Protein AF-A0A4V4MKJ8-F1 (afdb_monomer)

Nearest PDB structures (foldseek):
  9b8p-assembly1_H  TM=2.716E-01  e=4.015E+00  Rattus norvegicus
  5knd-assembly1_G  TM=2.193E-01  e=4.015E+00  Enterococcus hirae ATCC 9790

Secondary structure (DSSP, 8-state):
------------------------------HHHHHHHHHHHHHHHHHHHHTT---HHHHHTSPPP---HHHHHTSTTS---TTEEEEEEEEEETTEEEEEEEEEETTSHHHHHHHHHHHHHHHHHHHHHHHHHHHHHHHHHHHHHHHHHHHHHHHHHH-PPP------

pLDDT: mean 77.73, std 17.26, range [38.38, 98.19]

Radius of gyration: 35.1 Å; Cα contacts (8 Å, |Δi|>4): 51; chains: 1; bounding box: 64×54×120 Å

Foldseek 3Di:
DDDDDDDDDDDDDPDPPPPPPPPDPPPPDPVVVVVVVVVVVVVVVVVVVVVCPPPPVVVVPPPDPPPPVVVVVVVVPPDDPVQWDWDWDWDDDDPDIDIDIDIHGCPDPVNVVVVVVVVVVVVVVVVVVVVVVVVVVVVVVVVVVVVVVVQVVVCVVVVDDDDDDDDD

Mean predicted aligned error: 16.73 Å

InterPro domains:
  IPR007193 Up-frameshift suppressor 2, C-terminal [PF04050] (15-134)
  IPR039762 Nonsense-mediated mRNA decay protein Nmd2/UPF2 [PTHR12839] (6-143)

Organism: NCBI:txid1708541

Solvent-accessible surface area (backbone atoms only — not comparable to full-atom values): 10782 Å² total; per-residue (Å²): 136,81,87,82,92,81,81,88,85,76,84,91,76,86,76,79,77,76,80,75,80,73,79,68,76,81,69,81,70,53,68,70,60,53,52,50,49,52,53,50,52,52,49,54,57,54,66,58,48,72,82,55,77,70,60,74,70,64,66,71,71,52,79,74,79,83,73,58,67,74,64,61,64,68,62,67,79,55,84,79,50,85,62,46,44,82,42,74,46,82,42,70,64,84,93,44,77,44,79,44,79,45,81,38,51,42,86,38,71,67,46,44,49,54,51,51,50,52,53,48,52,52,50,50,50,52,51,49,50,52,52,52,52,53,49,52,52,52,49,51,53,49,49,55,52,50,50,52,51,51,52,52,52,48,24,69,74,67,75,52,87,82,81,84,81,83,85,130

Sequence (168 aa):
MTNLRKENDQPDDDNDQDVVLREKEAAEIPAEDEDEFNRELAKMATDNSDSKKVDKRALFDLSLPMIKKSSMTQQESEERDPSKMKFTVLTKKGTKQQTKTVDVPSESALAVNSRTNALQDQYEQAQLKKLVLDYEKRDAQQQDVDERKRWDNLSKATGVKINFKQET

Structure (mmCIF, N/CA/C/O backbone):
data_AF-A0A4V4MKJ8-F1
#
_entry.id   AF-A0A4V4MKJ8-F1
#
loop_
_atom_site.group_PDB
_atom_site.id
_atom_site.type_symbol
_atom_site.label_atom_id
_atom_site.label_alt_id
_atom_site.label_comp_id
_atom_site.label_asym_id
_atom_site.label_entity_id
_atom_site.label_seq_id
_atom_site.pdbx_PDB_ins_code
_atom_site.Cartn_x
_atom_site.Cartn_y
_atom_site.Cartn_z
_atom_site.occupancy
_atom_site.B_iso_or_equiv
_atom_site.auth_seq_id
_atom_site.auth_comp_id
_atom_site.auth_asym_id
_atom_site.auth_atom_id
_atom_site.pdbx_PDB_model_num
ATOM 1 N N . MET A 1 1 ? 26.680 -36.601 64.367 1.00 38.38 1 MET A N 1
ATOM 2 C CA . MET A 1 1 ? 25.506 -36.142 65.135 1.00 38.38 1 MET A CA 1
ATOM 3 C C . MET A 1 1 ? 24.391 -35.869 64.144 1.00 38.38 1 MET A C 1
ATOM 5 O O . MET A 1 1 ? 24.621 -35.200 63.148 1.00 38.38 1 MET A O 1
ATOM 9 N N . THR A 1 2 ? 23.260 -36.523 64.359 1.00 41.81 2 THR A N 1
ATOM 10 C CA . THR A 1 2 ? 22.034 -36.524 63.552 1.00 41.81 2 THR A CA 1
ATOM 11 C C . THR A 1 2 ? 21.309 -35.173 63.586 1.00 41.81 2 THR A C 1
ATOM 13 O O . THR A 1 2 ? 21.260 -34.599 64.665 1.00 41.81 2 THR A O 1
ATOM 16 N N . ASN A 1 3 ? 20.754 -34.758 62.429 1.00 41.44 3 ASN A N 1
ATOM 17 C CA . ASN A 1 3 ? 19.475 -34.055 62.142 1.00 41.44 3 ASN A CA 1
ATOM 18 C C . ASN A 1 3 ? 18.986 -32.963 63.138 1.00 41.44 3 ASN A C 1
ATOM 20 O O . ASN A 1 3 ? 19.052 -33.134 64.340 1.00 41.44 3 ASN A O 1
ATOM 24 N N . LEU A 1 4 ? 18.362 -31.843 62.769 1.00 45.91 4 LEU A N 1
ATOM 25 C CA . LEU A 1 4 ? 17.428 -31.579 61.681 1.00 45.91 4 LEU A CA 1
ATOM 26 C C . LEU A 1 4 ? 17.225 -30.053 61.605 1.00 45.91 4 LEU A C 1
ATOM 28 O O . LEU A 1 4 ? 17.040 -29.396 62.627 1.00 45.91 4 LEU A O 1
ATOM 32 N N . ARG A 1 5 ? 17.238 -29.504 60.393 1.00 48.75 5 ARG A N 1
ATOM 33 C CA . ARG A 1 5 ? 16.950 -28.102 60.081 1.00 48.75 5 ARG A CA 1
ATOM 34 C C . ARG A 1 5 ? 15.437 -27.891 60.005 1.00 48.75 5 ARG A C 1
ATOM 36 O O . ARG A 1 5 ? 14.784 -28.595 59.239 1.00 48.75 5 ARG A O 1
ATOM 43 N N . LYS A 1 6 ? 14.903 -26.916 60.747 1.00 52.00 6 LYS A N 1
ATOM 44 C CA . LYS A 1 6 ? 13.600 -26.296 60.463 1.00 52.00 6 LYS A CA 1
ATOM 45 C C . LYS A 1 6 ? 13.513 -24.908 61.108 1.00 52.00 6 LYS A C 1
ATOM 47 O O . LYS A 1 6 ? 12.974 -24.758 62.194 1.00 52.00 6 LYS A O 1
ATOM 52 N N . GLU A 1 7 ? 14.070 -23.916 60.424 1.00 49.00 7 GLU A N 1
ATOM 53 C CA . GLU A 1 7 ? 13.625 -22.527 60.564 1.00 49.00 7 GLU A CA 1
ATOM 54 C C . GLU A 1 7 ? 12.652 -22.294 59.408 1.00 49.00 7 GLU A C 1
ATOM 56 O O . GLU A 1 7 ? 12.941 -22.623 58.256 1.00 49.00 7 GLU A O 1
ATOM 61 N N . ASN A 1 8 ? 11.447 -21.891 59.781 1.00 46.34 8 ASN A N 1
ATOM 62 C CA . ASN A 1 8 ? 10.269 -21.781 58.945 1.00 46.34 8 ASN A CA 1
ATOM 63 C C . ASN A 1 8 ? 10.203 -20.340 58.426 1.00 46.34 8 ASN A C 1
ATOM 65 O O . ASN A 1 8 ? 9.544 -19.511 59.043 1.00 46.34 8 ASN A O 1
ATOM 69 N N . ASP A 1 9 ? 10.919 -20.059 57.338 1.00 49.53 9 ASP A N 1
ATOM 70 C CA . ASP A 1 9 ? 10.800 -18.808 56.584 1.00 49.53 9 ASP A CA 1
ATOM 71 C C . ASP A 1 9 ? 9.762 -18.983 55.471 1.00 49.53 9 ASP A C 1
ATOM 73 O O . ASP A 1 9 ? 9.961 -19.739 54.520 1.00 49.53 9 ASP A O 1
ATOM 77 N N . GLN A 1 10 ? 8.648 -18.275 55.609 1.00 45.12 10 GLN A N 1
ATOM 78 C CA . GLN A 1 10 ? 7.814 -17.782 54.514 1.00 45.12 10 GLN A CA 1
ATOM 79 C C . GLN A 1 10 ? 7.171 -16.480 55.019 1.00 45.12 10 GLN A C 1
ATOM 81 O O . GLN A 1 10 ? 6.780 -16.430 56.191 1.00 45.12 10 GLN A O 1
ATOM 86 N N . PRO A 1 11 ? 7.068 -15.433 54.181 1.00 47.00 11 PRO A N 1
ATOM 87 C CA . PRO A 1 11 ? 6.443 -15.563 52.866 1.00 47.00 11 PRO A CA 1
ATOM 88 C C . PRO A 1 11 ? 7.175 -14.827 51.728 1.00 47.00 11 PRO A C 1
ATOM 90 O O . PRO A 1 11 ? 7.323 -13.610 51.762 1.00 47.00 11 PRO A O 1
ATOM 93 N N . ASP A 1 12 ? 7.523 -15.566 50.675 1.00 51.59 12 ASP A N 1
ATOM 94 C CA . ASP A 1 12 ? 7.522 -15.038 49.309 1.00 51.59 12 ASP A CA 1
ATOM 95 C C . ASP A 1 12 ? 6.143 -15.371 48.728 1.00 51.59 12 ASP A C 1
ATOM 97 O O . ASP A 1 12 ? 5.856 -16.543 48.481 1.00 51.59 12 ASP A O 1
ATOM 101 N N . ASP A 1 13 ? 5.275 -14.370 48.590 1.00 47.00 13 ASP A N 1
ATOM 102 C CA . ASP A 1 13 ? 4.097 -14.442 47.717 1.00 47.00 13 ASP A CA 1
ATOM 103 C C . ASP A 1 13 ? 3.676 -13.012 47.341 1.00 47.00 13 ASP A C 1
ATOM 105 O O . ASP A 1 13 ? 2.752 -12.411 47.902 1.00 47.00 13 ASP A O 1
ATOM 109 N N . ASP A 1 14 ? 4.451 -12.415 46.434 1.00 51.03 14 ASP A N 1
ATOM 110 C CA . ASP A 1 14 ? 4.076 -11.194 45.729 1.00 51.03 14 ASP A CA 1
ATOM 111 C C . ASP A 1 14 ? 2.870 -11.507 44.837 1.00 51.03 14 ASP A C 1
ATOM 113 O O . ASP A 1 14 ? 3.020 -11.853 43.675 1.00 51.03 14 ASP A O 1
ATOM 117 N N . ASN A 1 15 ? 1.679 -11.411 45.431 1.00 45.12 15 ASN A N 1
ATOM 118 C CA . ASN A 1 15 ? 0.364 -11.199 44.821 1.00 45.12 15 ASN A CA 1
ATOM 119 C C . ASN A 1 15 ? 0.335 -11.178 43.277 1.00 45.12 15 ASN A C 1
ATOM 121 O O . ASN A 1 15 ? 0.149 -10.123 42.660 1.00 45.12 15 ASN A O 1
ATOM 125 N N . ASP A 1 16 ? 0.361 -12.360 42.666 1.00 53.69 16 ASP A N 1
ATOM 126 C CA . ASP A 1 16 ? -0.322 -12.597 41.402 1.00 53.69 16 ASP A CA 1
ATOM 127 C C . ASP A 1 16 ? -1.827 -12.506 41.694 1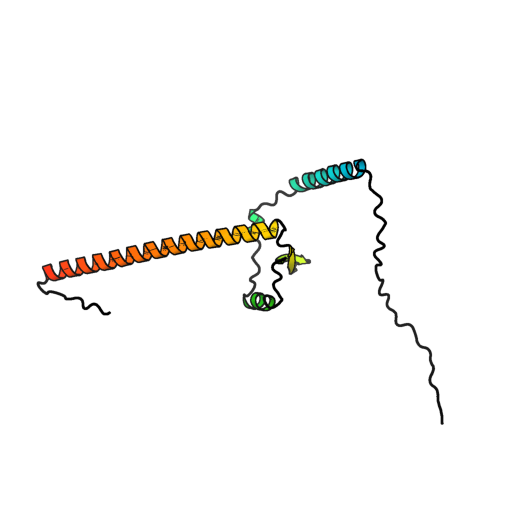.00 53.69 16 ASP A C 1
ATOM 129 O O . ASP A 1 16 ? -2.497 -13.488 42.016 1.00 53.69 16 ASP A O 1
ATOM 133 N N . GLN A 1 17 ? -2.370 -11.283 41.667 1.00 57.34 17 GLN A N 1
ATOM 134 C CA . GLN A 1 17 ? -3.816 -11.080 41.640 1.00 57.34 17 GLN A CA 1
ATOM 135 C C . GLN A 1 17 ? -4.350 -11.649 40.326 1.00 57.34 17 GLN A C 1
ATOM 137 O O . GLN A 1 17 ? -4.468 -10.948 39.321 1.00 57.34 17 GLN A O 1
ATOM 142 N N . ASP A 1 18 ? -4.671 -12.937 40.359 1.00 61.16 18 ASP A N 1
ATOM 143 C CA . ASP A 1 18 ? -5.453 -13.622 39.347 1.00 61.16 18 ASP A CA 1
ATOM 144 C C . ASP A 1 18 ? -6.790 -12.878 39.220 1.00 61.16 18 ASP A C 1
ATOM 146 O O . ASP A 1 18 ? -7.658 -12.922 40.101 1.00 61.16 18 ASP A O 1
ATOM 150 N N . VAL A 1 19 ? -6.949 -12.115 38.135 1.00 63.09 19 VAL A N 1
ATOM 151 C CA . VAL A 1 19 ? -8.221 -11.477 37.796 1.00 63.09 19 VAL A CA 1
ATOM 152 C C . VAL A 1 19 ? -9.144 -12.585 37.311 1.00 63.09 19 VAL A C 1
ATOM 154 O O . VAL A 1 19 ? -9.241 -12.874 36.120 1.00 63.09 19 VAL A O 1
ATOM 157 N N . VAL A 1 20 ? -9.821 -13.231 38.257 1.00 62.53 20 VAL A N 1
ATOM 158 C CA . VAL A 1 20 ? -10.880 -14.190 37.963 1.00 62.53 20 VAL A CA 1
ATOM 159 C C . VAL A 1 20 ? -12.014 -13.416 37.293 1.00 62.53 20 VAL A C 1
ATOM 161 O O . VAL A 1 20 ? -12.788 -12.719 37.954 1.00 62.53 20 VAL A O 1
ATOM 164 N N . LEU A 1 21 ? -12.099 -13.519 35.963 1.00 64.69 21 LEU A N 1
ATOM 165 C CA . LEU A 1 21 ? -13.264 -13.100 35.192 1.00 64.69 21 LEU A CA 1
ATOM 166 C C . LEU A 1 21 ? -14.446 -13.946 35.654 1.00 64.69 21 LEU A C 1
ATOM 168 O O . LEU A 1 21 ? -14.687 -15.050 35.175 1.00 64.69 21 LEU A O 1
ATOM 172 N N . ARG A 1 22 ? -15.174 -13.429 36.642 1.00 67.25 22 ARG A N 1
ATOM 173 C CA . ARG A 1 22 ? -16.469 -13.969 37.017 1.00 67.25 22 ARG A CA 1
ATOM 174 C C . ARG A 1 22 ? -17.397 -13.652 35.851 1.00 67.25 22 ARG A C 1
ATOM 176 O O . ARG A 1 22 ? -17.834 -12.509 35.719 1.00 67.25 22 ARG A O 1
ATOM 183 N N . GLU A 1 23 ? -17.635 -14.641 34.991 1.00 62.09 23 GLU A N 1
ATOM 184 C CA . GLU A 1 23 ? -18.718 -14.607 34.012 1.00 62.09 23 GLU A CA 1
ATOM 185 C C . GLU A 1 23 ? -19.996 -14.316 34.794 1.00 62.09 23 GLU A C 1
ATOM 187 O O . GLU A 1 23 ? -20.527 -15.150 35.528 1.00 62.09 23 GLU A O 1
ATOM 192 N N . LYS A 1 24 ? -20.420 -13.055 34.747 1.00 63.56 24 LYS A N 1
ATOM 193 C CA . LYS A 1 24 ? -21.737 -12.667 35.217 1.00 63.56 24 LYS A CA 1
ATOM 194 C C . LYS A 1 24 ? -22.687 -13.406 34.283 1.00 63.56 24 LYS A C 1
ATOM 196 O O . LYS A 1 24 ? -22.547 -13.246 33.071 1.00 63.56 24 LYS A O 1
ATOM 201 N N . GLU A 1 25 ? -23.583 -14.231 34.831 1.00 62.00 25 GLU A N 1
ATOM 202 C CA . GLU A 1 25 ? -24.713 -14.772 34.069 1.00 62.00 25 GLU A CA 1
ATOM 203 C C . GLU A 1 25 ? -25.251 -13.648 33.189 1.00 62.00 25 GLU A C 1
ATOM 205 O O . GLU A 1 25 ? -25.456 -12.531 33.682 1.00 62.00 25 GLU A O 1
ATOM 210 N N . ALA A 1 26 ? -25.374 -13.922 31.889 1.00 62.69 26 ALA A N 1
ATOM 211 C CA . ALA A 1 26 ? -25.963 -12.998 30.943 1.00 62.69 26 ALA A CA 1
ATOM 212 C C . ALA A 1 26 ? -27.408 -12.768 31.389 1.00 62.69 26 ALA A C 1
ATOM 214 O O . ALA A 1 26 ? -28.310 -13.513 31.021 1.00 62.69 26 ALA A O 1
ATOM 215 N N . ALA A 1 27 ? -27.607 -11.785 32.266 1.00 66.38 27 ALA A N 1
ATOM 216 C CA . ALA A 1 27 ? -28.914 -11.232 32.526 1.00 66.38 27 ALA A CA 1
ATOM 217 C C . ALA A 1 27 ? -29.427 -10.809 31.155 1.00 66.38 27 ALA A C 1
ATOM 219 O O . ALA A 1 27 ? -28.778 -9.989 30.506 1.00 66.38 27 ALA A O 1
ATOM 220 N N . GLU A 1 28 ? -30.502 -11.444 30.693 1.00 69.50 28 GLU A N 1
ATOM 221 C CA . GLU A 1 28 ? -31.178 -11.068 29.459 1.00 69.50 28 GLU A CA 1
ATOM 222 C C . GLU A 1 28 ? -31.544 -9.591 29.601 1.00 69.50 28 GLU A C 1
ATOM 224 O O . GLU A 1 28 ? -32.443 -9.227 30.362 1.00 69.50 28 GLU A O 1
ATOM 229 N N . ILE A 1 29 ? -30.748 -8.732 28.967 1.00 74.88 29 ILE A N 1
ATOM 230 C CA . ILE A 1 29 ? -30.997 -7.301 28.948 1.00 74.88 29 ILE A CA 1
ATOM 231 C C . ILE A 1 29 ? -32.291 -7.146 28.144 1.00 74.88 29 ILE A C 1
ATOM 233 O O . ILE A 1 29 ? -32.391 -7.701 27.046 1.00 74.88 29 ILE A O 1
ATOM 237 N N . PRO A 1 30 ? -33.319 -6.472 28.680 1.00 83.50 30 PRO A N 1
ATOM 238 C CA . PRO A 1 30 ? -34.532 -6.211 27.925 1.00 83.50 30 PRO A CA 1
ATOM 239 C C . PRO A 1 30 ? -34.195 -5.547 26.587 1.00 83.50 30 PRO A C 1
ATOM 241 O O . PRO A 1 30 ? -33.370 -4.638 26.535 1.00 83.50 30 PRO A O 1
ATOM 244 N N . ALA A 1 31 ? -34.860 -5.963 25.507 1.00 80.81 31 ALA A N 1
ATOM 245 C CA . ALA A 1 31 ? -34.606 -5.412 24.173 1.00 80.81 31 ALA A CA 1
ATOM 246 C C . ALA A 1 31 ? -34.761 -3.875 24.117 1.00 80.81 31 ALA A C 1
ATOM 248 O O . ALA A 1 31 ? -34.056 -3.216 23.360 1.00 80.81 31 ALA A O 1
ATOM 249 N N . GLU A 1 32 ? -35.631 -3.297 24.956 1.00 83.06 32 GLU A N 1
ATOM 250 C CA . GLU A 1 32 ? -35.800 -1.841 25.078 1.00 83.06 32 GLU A CA 1
ATOM 251 C C . GLU A 1 32 ? -34.526 -1.137 25.582 1.00 83.06 32 GLU A C 1
ATOM 253 O O . GLU A 1 32 ? -34.171 -0.075 25.068 1.00 83.06 32 GLU A O 1
ATOM 258 N N . ASP A 1 33 ? -33.802 -1.754 26.521 1.00 87.25 33 ASP A N 1
ATOM 259 C CA . ASP A 1 33 ? -32.550 -1.219 27.064 1.00 87.25 33 ASP A CA 1
ATOM 260 C C . ASP A 1 33 ? -31.400 -1.371 26.045 1.00 87.25 33 ASP A C 1
ATOM 262 O O . ASP A 1 33 ? -30.552 -0.483 25.918 1.00 87.25 33 ASP A O 1
ATOM 266 N N . GLU A 1 34 ? -31.375 -2.467 25.271 1.00 87.25 34 GLU A N 1
ATOM 267 C CA . GLU A 1 34 ? -30.411 -2.651 24.172 1.00 87.25 34 GLU A CA 1
ATOM 268 C C . GLU A 1 34 ? -30.625 -1.634 23.041 1.00 87.25 34 GLU A C 1
ATOM 270 O O . GLU A 1 34 ? -29.660 -1.090 22.493 1.00 87.25 34 GLU A O 1
ATOM 275 N N . ASP A 1 35 ? -31.883 -1.343 22.703 1.00 90.56 35 ASP A N 1
ATOM 276 C CA . ASP A 1 35 ? -32.245 -0.357 21.685 1.00 90.56 35 ASP A CA 1
ATOM 277 C C . ASP A 1 35 ? -31.897 1.073 22.124 1.00 90.56 35 ASP A C 1
ATOM 279 O O . ASP A 1 35 ? -31.383 1.864 21.320 1.00 90.56 35 ASP A O 1
ATOM 283 N N . GLU A 1 36 ? -32.133 1.416 23.396 1.00 93.31 36 GLU A N 1
ATOM 284 C CA . GLU A 1 36 ? -31.730 2.706 23.960 1.00 93.31 36 GLU A CA 1
ATOM 285 C C . GLU A 1 36 ? -30.203 2.855 23.963 1.00 93.31 36 GLU A C 1
ATOM 287 O O . GLU A 1 36 ? -29.688 3.869 23.477 1.00 93.31 36 GLU A O 1
ATOM 292 N N . PHE A 1 37 ? -29.473 1.816 24.381 1.00 94.12 37 PHE A N 1
ATOM 293 C CA . PHE A 1 37 ? -28.012 1.790 24.327 1.00 94.12 37 PHE A CA 1
ATOM 294 C C . PHE A 1 37 ? -27.483 1.944 22.897 1.00 94.12 37 PHE A C 1
ATOM 296 O O . PHE A 1 37 ? -26.606 2.772 22.646 1.00 94.12 37 PHE A O 1
ATOM 303 N N . ASN A 1 38 ? -28.025 1.196 21.933 1.00 92.12 38 ASN A N 1
ATOM 304 C CA . ASN A 1 38 ? -27.611 1.285 20.533 1.00 92.12 38 ASN A CA 1
ATOM 305 C C . ASN A 1 38 ? -27.863 2.682 19.958 1.00 92.12 38 ASN A C 1
ATOM 307 O O . ASN A 1 38 ? -27.016 3.220 19.236 1.00 92.12 38 ASN A O 1
ATOM 311 N N . ARG A 1 39 ? -29.001 3.301 20.296 1.00 93.75 39 ARG A N 1
ATOM 312 C CA . ARG A 1 39 ? -29.310 4.678 19.899 1.00 93.75 39 ARG A CA 1
ATOM 313 C C . ARG A 1 39 ? -28.333 5.673 20.526 1.00 93.75 39 ARG A C 1
ATOM 315 O O . ARG A 1 39 ? -27.857 6.565 19.819 1.00 93.75 39 ARG A O 1
ATOM 322 N N . GLU A 1 40 ? -28.028 5.547 21.816 1.00 94.75 40 GLU A N 1
ATOM 323 C CA . GLU A 1 40 ? -27.085 6.431 22.508 1.00 94.75 40 GLU A CA 1
ATOM 324 C C . GLU A 1 40 ? -25.652 6.260 21.979 1.00 94.75 40 GLU A C 1
ATOM 326 O O . GLU A 1 40 ? -24.977 7.252 21.694 1.00 94.75 40 GLU A O 1
ATOM 331 N N . LEU A 1 41 ? -25.212 5.020 21.743 1.00 93.31 41 LEU A N 1
ATOM 332 C CA . LEU A 1 41 ? -23.906 4.698 21.168 1.00 93.31 41 LEU A CA 1
ATOM 333 C C . LEU A 1 41 ? -23.762 5.261 19.751 1.00 93.31 41 LEU A C 1
ATOM 335 O O . LEU A 1 41 ? -22.742 5.875 19.429 1.00 93.31 41 LEU A O 1
ATOM 339 N N . ALA A 1 42 ? -24.787 5.092 18.909 1.00 91.25 42 ALA A N 1
ATOM 340 C CA . ALA A 1 42 ? -24.805 5.652 17.562 1.00 91.25 42 ALA A CA 1
ATOM 341 C C . ALA A 1 42 ? -24.715 7.183 17.600 1.00 91.25 42 ALA A C 1
ATOM 343 O O . ALA A 1 42 ? -23.892 7.765 16.892 1.00 91.25 42 ALA A O 1
ATOM 344 N N . LYS A 1 43 ? -25.494 7.826 18.479 1.00 93.25 43 LYS A N 1
ATOM 345 C CA . LYS A 1 43 ? -25.445 9.276 18.694 1.00 93.25 43 LYS A CA 1
ATOM 346 C C . LYS A 1 43 ? -24.055 9.737 19.149 1.00 93.25 43 LYS A C 1
ATOM 348 O O . LYS A 1 43 ? -23.508 10.687 18.597 1.00 93.25 43 LYS A O 1
ATOM 353 N N . MET A 1 44 ? -23.442 9.046 20.110 1.00 89.06 44 MET A N 1
ATOM 354 C CA . MET A 1 44 ? -22.096 9.368 20.593 1.00 89.06 44 MET A CA 1
ATOM 355 C C . MET A 1 44 ? -21.032 9.199 19.496 1.00 89.06 44 MET A C 1
ATOM 357 O O . MET A 1 44 ? -20.087 9.992 19.417 1.00 89.06 44 MET A O 1
ATOM 361 N N . ALA A 1 45 ? -21.165 8.179 18.645 1.00 86.38 45 ALA A N 1
ATOM 362 C CA . ALA A 1 45 ? -20.254 7.946 17.530 1.00 86.38 45 ALA A CA 1
ATOM 363 C C . ALA A 1 45 ? -20.334 9.072 16.486 1.00 86.38 45 ALA A C 1
ATOM 365 O O . ALA A 1 45 ? -19.296 9.528 15.995 1.00 86.38 45 ALA A O 1
ATOM 366 N N . THR A 1 46 ? -21.541 9.561 16.182 1.00 85.81 46 THR A N 1
ATOM 367 C CA . THR A 1 46 ? -21.738 10.659 15.226 1.00 85.81 46 THR A CA 1
ATOM 368 C C . THR A 1 46 ? -21.316 12.009 15.796 1.00 85.81 46 THR A C 1
ATOM 370 O O . THR A 1 46 ? -20.544 12.710 15.141 1.00 85.81 46 THR A O 1
ATOM 373 N N . ASP A 1 47 ? -21.711 12.341 17.029 1.00 82.50 47 ASP A N 1
ATOM 374 C CA . ASP A 1 47 ? -21.417 13.639 17.661 1.00 82.50 47 ASP A CA 1
ATOM 375 C C . ASP A 1 47 ? -19.898 13.867 17.825 1.00 82.50 47 ASP A C 1
ATOM 377 O O . ASP A 1 47 ? -19.395 14.982 17.669 1.00 82.50 47 ASP A O 1
ATOM 381 N N . ASN A 1 48 ? -19.123 12.800 18.061 1.00 74.06 48 ASN A N 1
ATOM 382 C CA . ASN A 1 48 ? -17.662 12.883 18.148 1.00 74.06 48 ASN A CA 1
ATOM 383 C C . ASN A 1 48 ? -16.959 13.012 16.785 1.00 74.06 48 ASN A C 1
ATOM 385 O O . ASN A 1 48 ? -15.817 13.483 16.734 1.00 74.06 48 ASN A O 1
ATOM 389 N N . SER A 1 49 ? -17.599 12.605 15.685 1.00 65.94 49 SER A N 1
ATOM 390 C CA . SER A 1 49 ? -16.977 12.585 14.354 1.00 65.94 49 SER A CA 1
ATOM 391 C C . SER A 1 49 ? -16.825 13.984 13.738 1.00 65.94 49 SER A C 1
ATOM 393 O O . SER A 1 49 ? -15.794 14.281 13.130 1.00 65.94 49 SER A O 1
ATOM 395 N N . ASP A 1 50 ? -17.776 14.891 13.979 1.00 63.94 50 ASP A N 1
ATOM 396 C CA . ASP A 1 50 ? -17.765 16.241 13.401 1.00 63.94 50 ASP A CA 1
ATOM 397 C C . ASP A 1 50 ? -16.688 17.155 13.999 1.00 63.94 50 ASP A C 1
ATOM 399 O O . ASP A 1 50 ? -16.155 18.035 13.317 1.00 63.94 50 ASP A O 1
ATOM 403 N N . SER A 1 51 ? -16.307 16.911 15.256 1.00 63.97 51 SER A N 1
ATOM 404 C CA . SER A 1 51 ? -15.260 17.672 15.954 1.00 63.97 51 SER A CA 1
ATOM 405 C C . SER A 1 51 ? -13.845 17.404 15.417 1.00 63.97 51 SER A C 1
ATOM 407 O O . SER A 1 51 ? -12.919 18.172 15.681 1.00 63.97 51 SER A O 1
ATOM 409 N N . LYS A 1 52 ? -13.663 16.328 14.639 1.00 63.50 52 LYS A N 1
ATOM 410 C CA . LYS A 1 52 ? -12.374 15.881 14.101 1.00 63.50 52 LYS A CA 1
ATOM 411 C C . LYS A 1 52 ? -12.485 15.662 12.598 1.00 63.50 52 LYS A C 1
ATOM 413 O O . LYS A 1 52 ? -12.2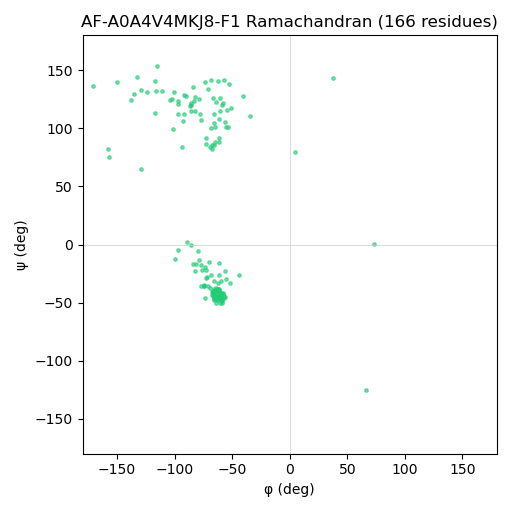85 14.556 12.099 1.00 63.50 52 LYS A O 1
ATOM 418 N N . LYS A 1 53 ? -12.734 16.733 11.846 1.00 65.88 53 LYS A N 1
ATOM 419 C CA . LYS A 1 53 ? -12.425 16.750 10.410 1.00 65.88 53 LYS A CA 1
ATOM 420 C C . LYS A 1 53 ? -10.906 16.700 10.270 1.00 65.88 53 LYS A C 1
ATOM 422 O O . LYS A 1 53 ? -10.238 17.725 10.199 1.00 65.88 53 LYS A O 1
ATOM 427 N N . VAL A 1 54 ? -10.356 15.492 10.350 1.00 59.47 54 VAL A N 1
ATOM 428 C CA . VAL A 1 54 ? -8.925 15.256 10.205 1.00 59.47 54 VAL A CA 1
ATOM 429 C C . VAL A 1 54 ? -8.565 15.615 8.774 1.00 59.47 54 VAL A C 1
ATOM 431 O O . VAL A 1 54 ? -9.013 14.974 7.820 1.00 59.47 54 VAL A O 1
ATOM 434 N N . ASP A 1 55 ? -7.788 16.682 8.635 1.00 63.12 55 ASP A N 1
ATOM 435 C CA . ASP A 1 55 ? -7.314 17.162 7.352 1.00 63.12 55 ASP A CA 1
ATOM 436 C C . ASP A 1 55 ? -6.455 16.056 6.728 1.00 63.12 55 ASP A C 1
ATOM 438 O O . ASP A 1 55 ? -5.363 15.749 7.211 1.00 63.12 55 ASP A O 1
ATOM 442 N N . LYS A 1 56 ? -6.965 15.393 5.682 1.00 64.75 56 LYS A N 1
ATOM 443 C CA . LYS A 1 56 ? -6.321 14.206 5.083 1.00 64.75 56 LYS A CA 1
ATOM 444 C C . LYS A 1 56 ? -4.883 14.492 4.637 1.00 64.75 56 LYS A C 1
ATOM 446 O O . LYS A 1 56 ? -4.074 13.576 4.566 1.00 64.75 56 LYS A O 1
ATOM 451 N N . ARG A 1 57 ? -4.555 15.765 4.388 1.00 60.19 57 ARG A N 1
ATOM 452 C CA . ARG A 1 57 ? -3.207 16.243 4.051 1.00 60.19 57 ARG A CA 1
ATOM 453 C C . ARG A 1 57 ? -2.202 16.080 5.196 1.00 60.19 57 ARG A C 1
ATOM 455 O O . ARG A 1 57 ? -1.042 15.809 4.919 1.00 60.19 57 ARG A O 1
ATOM 462 N N . ALA A 1 58 ? -2.634 16.170 6.454 1.00 61.47 58 ALA A N 1
ATOM 463 C CA . ALA A 1 58 ? -1.753 16.020 7.613 1.00 61.47 58 ALA A CA 1
ATOM 464 C C . ALA A 1 58 ? -1.303 14.565 7.847 1.00 61.47 58 ALA A C 1
ATOM 466 O O . ALA A 1 58 ? -0.264 14.344 8.462 1.00 61.47 58 ALA A O 1
ATOM 467 N N . LEU A 1 59 ? -2.040 13.563 7.341 1.00 58.88 59 LEU A N 1
ATOM 468 C CA . LEU A 1 59 ? -1.617 12.159 7.436 1.00 58.88 59 LEU A CA 1
ATOM 469 C C . LEU A 1 59 ? -0.454 11.819 6.494 1.00 58.88 59 LEU A C 1
ATOM 471 O O . LEU A 1 59 ? 0.327 10.928 6.813 1.00 58.88 59 LEU A O 1
ATOM 475 N N . PHE A 1 60 ? -0.327 12.514 5.359 1.00 60.94 60 PHE A N 1
ATOM 476 C CA . PHE A 1 60 ? 0.748 12.269 4.388 1.00 60.94 60 PHE A CA 1
ATOM 477 C C . PHE A 1 60 ? 2.076 12.940 4.767 1.00 60.94 60 PHE A C 1
ATOM 479 O O . PHE A 1 60 ? 3.114 12.551 4.242 1.00 60.94 60 PHE A O 1
ATOM 486 N N . ASP A 1 61 ? 2.053 13.911 5.686 1.00 57.59 61 ASP A N 1
ATOM 487 C CA . ASP A 1 61 ? 3.251 14.579 6.223 1.00 57.59 61 ASP A CA 1
ATOM 488 C C . ASP A 1 61 ? 3.874 13.814 7.413 1.00 57.59 61 ASP A C 1
ATOM 490 O O . ASP A 1 61 ? 4.901 14.192 7.978 1.00 57.59 61 ASP A O 1
ATOM 494 N N . LEU A 1 62 ? 3.269 12.687 7.806 1.00 65.06 62 LEU A N 1
ATOM 495 C CA . LEU A 1 62 ? 3.897 11.740 8.718 1.00 65.06 62 LEU A CA 1
ATOM 496 C C . LEU A 1 62 ? 4.932 10.944 7.926 1.00 65.06 62 LEU A C 1
ATOM 498 O O . LEU A 1 62 ? 4.584 10.088 7.113 1.00 65.06 62 LEU A O 1
ATOM 502 N N . SER A 1 63 ? 6.213 11.230 8.164 1.00 67.56 63 SER A N 1
ATOM 503 C CA . SER A 1 63 ? 7.306 10.465 7.572 1.00 67.56 63 SER A CA 1
ATOM 504 C C . SER A 1 63 ? 7.090 8.973 7.827 1.00 67.56 63 SER A C 1
ATOM 506 O O . SER A 1 63 ? 7.025 8.511 8.970 1.00 67.56 63 SER A O 1
ATOM 508 N N . LEU A 1 64 ? 6.930 8.212 6.743 1.00 67.38 64 LEU A N 1
ATOM 509 C CA . LEU A 1 64 ? 6.770 6.769 6.835 1.00 67.38 64 LEU A CA 1
ATOM 510 C C . LEU A 1 64 ? 8.031 6.197 7.497 1.00 67.38 64 LEU A C 1
ATOM 512 O O . LEU A 1 64 ? 9.139 6.474 7.021 1.00 67.38 64 LEU A O 1
ATOM 516 N N . PRO A 1 65 ? 7.902 5.419 8.586 1.00 63.88 65 PRO A N 1
ATOM 517 C CA . PRO A 1 65 ? 9.058 4.788 9.195 1.00 63.88 65 PRO A CA 1
ATOM 518 C C . PRO A 1 65 ? 9.739 3.917 8.137 1.00 63.88 65 PRO A C 1
ATOM 520 O O . PRO A 1 65 ? 9.117 3.025 7.560 1.00 63.88 65 PRO A O 1
ATOM 523 N N . MET A 1 66 ? 11.016 4.194 7.854 1.00 66.50 66 MET A N 1
ATOM 524 C CA . MET A 1 66 ? 11.819 3.398 6.925 1.00 66.50 66 MET A CA 1
ATOM 525 C C . MET A 1 66 ? 12.084 2.030 7.559 1.00 66.50 66 MET A C 1
ATOM 527 O O . MET A 1 66 ? 13.120 1.804 8.187 1.00 66.50 66 MET A O 1
ATOM 531 N N . ILE A 1 67 ? 11.130 1.111 7.421 1.00 62.47 67 ILE A N 1
ATOM 532 C CA . ILE A 1 67 ? 11.320 -0.291 7.777 1.00 62.47 67 ILE A CA 1
ATOM 533 C C . ILE A 1 67 ? 12.366 -0.830 6.799 1.00 62.47 67 ILE A C 1
ATOM 535 O O . ILE A 1 67 ? 12.095 -1.035 5.615 1.00 62.47 67 ILE A O 1
ATOM 539 N N . LYS A 1 68 ? 13.604 -1.012 7.272 1.00 57.69 68 LYS A N 1
ATOM 540 C CA . LYS A 1 68 ? 14.635 -1.705 6.497 1.00 57.69 68 LYS A CA 1
ATOM 541 C C . LYS A 1 68 ? 14.095 -3.107 6.214 1.00 57.69 68 LYS A C 1
ATOM 543 O O . LYS A 1 68 ? 13.813 -3.846 7.153 1.00 57.69 68 LYS A O 1
ATOM 548 N N . LYS A 1 69 ? 13.947 -3.466 4.931 1.00 57.28 69 LYS A N 1
ATOM 549 C CA . LYS A 1 69 ? 13.372 -4.746 4.457 1.00 57.28 69 LYS A CA 1
ATOM 550 C C . LYS A 1 69 ? 13.875 -5.987 5.213 1.00 57.28 69 LYS A C 1
ATOM 552 O O . LYS A 1 69 ? 13.135 -6.955 5.321 1.00 57.28 69 LYS A O 1
ATOM 557 N N . SER A 1 70 ? 15.078 -5.942 5.789 1.00 54.09 70 SER A N 1
ATOM 558 C CA . SER A 1 70 ? 15.653 -7.027 6.589 1.00 54.09 70 SER A CA 1
ATOM 559 C C . SER A 1 70 ? 14.833 -7.429 7.824 1.00 54.09 70 SER A C 1
ATOM 561 O O . SER A 1 70 ? 14.870 -8.599 8.186 1.00 54.09 70 SER A O 1
ATOM 563 N N . SER A 1 71 ? 14.094 -6.518 8.476 1.00 53.00 71 SER A N 1
ATOM 564 C CA . SER A 1 71 ? 13.267 -6.880 9.645 1.00 53.00 71 SER A CA 1
ATOM 565 C C . SER A 1 71 ? 11.908 -7.467 9.263 1.00 53.00 71 SER A C 1
ATOM 567 O O . SER A 1 71 ? 11.312 -8.192 10.049 1.00 53.00 71 SER A O 1
ATOM 569 N N . MET A 1 72 ? 11.417 -7.169 8.057 1.00 52.19 72 MET A N 1
ATOM 570 C CA . MET A 1 72 ? 10.134 -7.676 7.565 1.00 52.19 72 MET A CA 1
ATOM 571 C C . MET A 1 72 ? 10.251 -9.139 7.124 1.00 52.19 72 MET A C 1
ATOM 573 O O . MET A 1 72 ? 9.362 -9.935 7.399 1.00 52.19 72 MET A O 1
ATOM 577 N N . THR A 1 73 ? 11.395 -9.524 6.553 1.00 47.97 73 THR A N 1
ATOM 578 C CA . THR A 1 73 ? 11.683 -10.918 6.179 1.00 47.97 73 THR A CA 1
ATOM 579 C C . THR A 1 73 ? 11.861 -11.843 7.393 1.00 47.97 73 THR A C 1
ATOM 581 O O . THR A 1 73 ? 11.580 -13.030 7.291 1.00 47.97 73 THR A O 1
ATOM 584 N N . GLN A 1 74 ? 12.272 -11.328 8.561 1.00 49.06 74 GLN A N 1
ATOM 585 C CA . GLN A 1 74 ? 12.431 -12.148 9.777 1.00 49.06 74 GLN A CA 1
ATOM 586 C C . GLN A 1 74 ? 11.112 -12.495 10.487 1.00 49.06 74 GLN A C 1
ATOM 588 O O . GLN A 1 74 ? 11.096 -13.433 11.272 1.00 49.06 74 GLN A O 1
ATOM 593 N N . GLN A 1 75 ? 10.011 -11.785 10.217 1.00 52.50 75 GLN A N 1
ATOM 594 C CA . GLN A 1 75 ? 8.692 -12.091 10.799 1.00 52.50 75 GLN A CA 1
ATOM 595 C C . GLN A 1 75 ? 7.794 -12.931 9.875 1.00 52.50 75 GLN A C 1
ATOM 597 O O . GLN A 1 75 ? 6.707 -13.341 10.278 1.00 52.50 75 GLN A O 1
ATOM 602 N N . GLU A 1 76 ? 8.231 -13.210 8.643 1.00 52.97 76 GLU A N 1
ATOM 603 C CA . GLU A 1 76 ? 7.493 -14.061 7.698 1.00 52.97 76 GLU A CA 1
ATOM 604 C C . GLU A 1 76 ? 7.662 -15.568 7.967 1.00 52.97 76 GLU A C 1
ATOM 606 O O . GLU A 1 76 ? 6.992 -16.365 7.313 1.00 52.97 76 GLU A O 1
ATOM 611 N N . SER A 1 77 ? 8.521 -15.961 8.918 1.00 51.72 77 SER A N 1
ATOM 612 C CA . SER A 1 77 ? 8.778 -17.359 9.299 1.00 51.72 77 SER A CA 1
ATOM 613 C C . SER A 1 77 ? 7.869 -17.901 10.408 1.00 51.72 77 SER A C 1
ATOM 615 O O . SER A 1 77 ? 8.041 -19.042 10.823 1.00 51.72 77 SER A O 1
ATOM 617 N N . GLU A 1 78 ? 6.913 -17.110 10.892 1.00 56.75 78 GLU A N 1
ATOM 618 C CA . GLU A 1 78 ? 5.825 -17.607 11.737 1.00 56.75 78 GLU A CA 1
ATOM 619 C C . GLU A 1 78 ? 4.643 -17.972 10.838 1.00 56.75 78 GLU A C 1
ATOM 621 O O . GLU A 1 78 ? 4.245 -17.174 9.988 1.00 56.75 78 GLU A O 1
ATOM 626 N N . GLU A 1 79 ? 4.123 -19.187 11.011 1.00 59.03 79 GLU A N 1
ATOM 627 C CA . GLU A 1 79 ? 3.013 -19.785 10.266 1.00 59.03 79 GLU A CA 1
ATOM 628 C C . GLU A 1 79 ? 1.954 -18.748 9.861 1.00 59.03 79 GLU A C 1
ATOM 630 O O . GLU A 1 79 ? 1.243 -18.179 10.693 1.00 59.03 79 GLU A O 1
ATOM 635 N N . ARG A 1 80 ? 1.865 -18.463 8.554 1.00 65.75 80 ARG A N 1
ATOM 636 C CA . ARG A 1 80 ? 0.809 -17.605 8.016 1.00 65.75 80 ARG A CA 1
ATOM 637 C C . ARG A 1 80 ? -0.496 -18.380 8.052 1.00 65.75 80 ARG A C 1
ATOM 639 O O . ARG A 1 80 ? -0.815 -19.091 7.103 1.00 65.75 80 ARG A O 1
ATOM 646 N N . ASP A 1 81 ? -1.238 -18.231 9.138 1.00 76.19 81 ASP A N 1
ATOM 647 C CA . ASP A 1 81 ? -2.625 -18.666 9.180 1.00 76.19 81 ASP A CA 1
ATOM 648 C C . ASP A 1 81 ? -3.405 -17.886 8.099 1.00 76.19 81 ASP A C 1
ATOM 650 O O . ASP A 1 81 ? -3.510 -16.659 8.198 1.00 76.19 81 ASP A O 1
ATOM 654 N N . PRO A 1 82 ? -3.942 -18.540 7.048 1.00 80.56 82 PRO A N 1
ATOM 655 C CA . PRO A 1 82 ? -4.704 -17.852 6.004 1.00 80.56 82 PRO A CA 1
ATOM 656 C C . PRO A 1 82 ? -5.959 -17.159 6.554 1.00 80.56 82 PRO A C 1
ATOM 658 O O . PRO A 1 82 ? -6.525 -16.297 5.882 1.00 80.56 82 PRO A O 1
ATOM 661 N N . SER A 1 83 ? -6.383 -17.509 7.773 1.00 88.19 83 SER A N 1
ATOM 662 C CA . SER A 1 83 ? -7.509 -16.898 8.467 1.00 88.19 83 SER A CA 1
ATOM 663 C C . SER A 1 83 ? -7.205 -15.495 9.009 1.00 88.19 83 SER A C 1
ATOM 665 O O . SER A 1 83 ? -8.144 -14.735 9.251 1.00 88.19 83 SER A O 1
ATOM 667 N N . LYS A 1 84 ? -5.932 -15.096 9.174 1.00 90.00 84 LYS A N 1
ATOM 668 C CA . LYS A 1 84 ? -5.541 -13.810 9.788 1.00 90.00 84 LYS A CA 1
ATOM 669 C C . LYS A 1 84 ? -4.479 -13.067 8.967 1.00 90.00 84 LYS A C 1
ATOM 671 O O . LYS A 1 84 ? -3.572 -13.652 8.389 1.00 90.00 84 LYS A O 1
ATOM 676 N N . MET A 1 85 ? -4.573 -11.742 8.933 1.00 91.50 85 MET A N 1
ATOM 677 C CA . MET A 1 85 ? -3.646 -10.835 8.257 1.00 91.50 85 MET A CA 1
ATOM 678 C C . MET A 1 85 ? -2.944 -9.936 9.281 1.00 91.50 85 MET A C 1
ATOM 680 O O . MET A 1 85 ? -3.591 -9.335 10.135 1.00 91.50 85 MET A O 1
ATOM 684 N N . LYS A 1 86 ? -1.615 -9.826 9.184 1.00 91.69 86 LYS A N 1
ATOM 685 C CA . LYS A 1 86 ? -0.790 -9.008 10.085 1.00 91.69 86 LYS A CA 1
ATOM 686 C C . LYS A 1 86 ? -0.780 -7.547 9.627 1.00 91.69 86 LYS A C 1
AT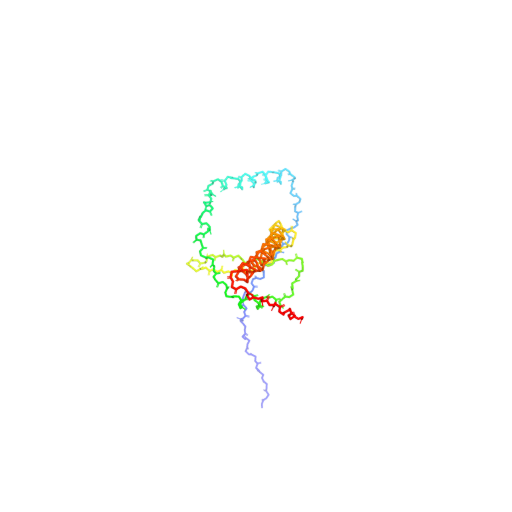OM 688 O O . LYS A 1 86 ? -0.360 -7.258 8.508 1.00 91.69 86 LYS A O 1
ATOM 693 N N . PHE A 1 87 ? -1.183 -6.625 10.498 1.00 90.88 87 PHE A N 1
ATOM 694 C CA . PHE A 1 87 ? -1.101 -5.179 10.275 1.00 90.88 87 PHE A CA 1
ATOM 695 C C . PHE A 1 87 ? -0.180 -4.523 11.299 1.00 90.88 87 PHE A C 1
ATOM 697 O O . PHE A 1 87 ? -0.217 -4.852 12.481 1.00 90.88 87 PHE A O 1
ATOM 704 N N . THR A 1 88 ? 0.619 -3.548 10.870 1.00 91.12 88 THR A N 1
ATOM 705 C CA . THR A 1 88 ? 1.479 -2.778 11.776 1.00 91.12 88 THR A CA 1
ATOM 706 C C . THR A 1 88 ? 0.798 -1.470 12.155 1.00 91.12 88 THR A C 1
ATOM 708 O O . THR A 1 88 ? 0.648 -0.571 11.331 1.00 91.12 88 THR A O 1
ATOM 711 N N . VAL A 1 89 ? 0.417 -1.340 13.421 1.00 90.69 89 VAL A N 1
ATOM 712 C CA . VAL A 1 89 ? -0.158 -0.126 13.997 1.00 90.69 89 VAL A CA 1
ATOM 713 C C . VAL A 1 89 ? 0.965 0.787 14.476 1.00 90.69 89 VAL A C 1
ATOM 715 O O . VAL A 1 89 ? 1.753 0.435 15.359 1.00 90.69 89 VAL A O 1
ATOM 718 N N . LEU A 1 90 ? 1.028 1.987 13.903 1.00 89.12 90 LEU A N 1
ATOM 719 C CA . LEU A 1 90 ? 1.905 3.051 14.372 1.00 89.12 90 LEU A CA 1
ATOM 720 C C . LEU A 1 90 ? 1.243 3.769 15.552 1.00 89.12 90 LEU A C 1
ATOM 722 O O . LEU A 1 90 ? 0.215 4.425 15.417 1.00 89.12 90 LEU A O 1
ATOM 726 N N . THR A 1 91 ? 1.854 3.651 16.721 1.00 89.31 91 THR A N 1
ATOM 727 C CA . THR A 1 91 ? 1.447 4.318 17.960 1.00 89.31 91 THR A CA 1
ATOM 728 C C . THR A 1 91 ? 2.526 5.303 18.393 1.00 89.31 91 THR A C 1
ATOM 730 O O . THR A 1 91 ? 3.700 5.143 18.069 1.00 89.31 91 THR A O 1
ATOM 733 N N . LYS A 1 92 ? 2.163 6.351 19.129 1.00 89.69 92 LYS A N 1
ATOM 734 C CA . LYS A 1 92 ? 3.127 7.316 19.671 1.00 89.69 92 LYS A CA 1
ATOM 735 C C . LYS A 1 92 ? 3.061 7.271 21.195 1.00 89.69 92 LYS A C 1
ATOM 737 O O . LYS A 1 92 ? 2.047 7.645 21.773 1.00 89.69 92 LYS A O 1
ATOM 742 N N . LYS A 1 93 ? 4.133 6.810 21.851 1.00 88.38 93 LYS A N 1
ATOM 743 C CA . LYS A 1 93 ? 4.270 6.813 23.318 1.00 88.38 93 LYS A CA 1
ATOM 744 C C . LYS A 1 93 ? 5.162 7.989 23.726 1.00 88.38 93 LYS A C 1
ATOM 746 O O . LYS A 1 93 ? 6.388 7.923 23.619 1.00 88.38 93 LYS A O 1
ATOM 751 N N . GLY A 1 94 ? 4.543 9.085 24.166 1.00 88.38 94 GLY A N 1
ATOM 752 C CA . GLY A 1 94 ? 5.239 10.349 24.440 1.00 88.38 94 GLY A CA 1
ATOM 753 C C . GLY A 1 94 ? 5.789 10.969 23.152 1.00 88.38 94 GLY A C 1
ATOM 754 O O . GLY A 1 94 ? 5.053 11.154 22.189 1.00 88.38 94 GLY A O 1
ATOM 755 N N . THR A 1 95 ? 7.089 11.259 23.097 1.00 85.62 95 THR A N 1
ATOM 756 C CA . THR A 1 95 ? 7.759 11.745 21.871 1.00 85.62 95 THR A CA 1
ATOM 757 C C . THR A 1 95 ? 8.176 10.604 20.933 1.00 85.62 95 THR A C 1
ATOM 759 O O . THR A 1 95 ? 8.436 10.842 19.756 1.00 85.62 95 THR A O 1
ATOM 762 N N . LYS A 1 96 ? 8.227 9.356 21.419 1.00 86.06 96 LYS A N 1
ATOM 763 C CA . LYS A 1 96 ? 8.745 8.211 20.657 1.00 86.06 96 LYS A CA 1
ATOM 764 C C . LYS A 1 96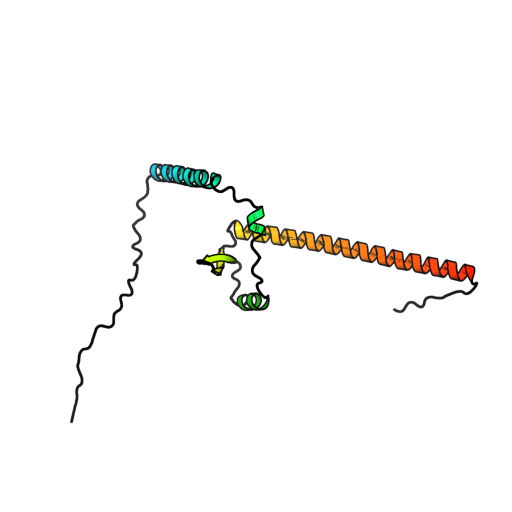 ? 7.631 7.521 19.867 1.00 86.06 96 LYS A C 1
ATOM 766 O O . LYS A 1 96 ? 6.605 7.140 20.431 1.00 86.06 96 LYS A O 1
ATOM 771 N N . GLN A 1 97 ? 7.851 7.329 18.569 1.00 87.94 97 GLN A N 1
ATOM 772 C CA . GLN A 1 97 ? 7.010 6.468 17.739 1.00 87.94 97 GLN A CA 1
ATOM 773 C C . GLN A 1 97 ? 7.299 4.992 18.064 1.00 87.94 97 GLN A C 1
ATOM 775 O O . GLN A 1 97 ? 8.446 4.616 18.298 1.00 87.94 97 GLN A O 1
ATOM 780 N N . GLN A 1 98 ? 6.257 4.168 18.114 1.00 87.56 98 GLN A N 1
ATOM 781 C CA . GLN A 1 98 ? 6.305 2.733 18.381 1.00 87.56 98 GLN A CA 1
ATOM 782 C C . GLN A 1 98 ? 5.403 2.009 17.387 1.00 87.56 98 GLN A C 1
ATOM 784 O O . GLN A 1 98 ? 4.232 2.349 17.238 1.00 87.56 98 GLN A O 1
ATOM 789 N N . THR A 1 99 ? 5.923 0.983 16.731 1.00 90.69 99 THR A N 1
ATOM 790 C CA . THR A 1 99 ? 5.152 0.128 15.827 1.00 90.69 99 THR A CA 1
ATOM 791 C C . THR A 1 99 ? 4.787 -1.164 16.539 1.00 90.69 99 THR A C 1
ATOM 793 O O . THR A 1 99 ? 5.658 -1.799 17.132 1.00 90.69 99 THR A O 1
ATOM 796 N N . LYS A 1 100 ? 3.516 -1.559 16.482 1.00 89.94 100 LYS A N 1
ATOM 797 C CA . LYS A 1 100 ? 3.026 -2.830 17.02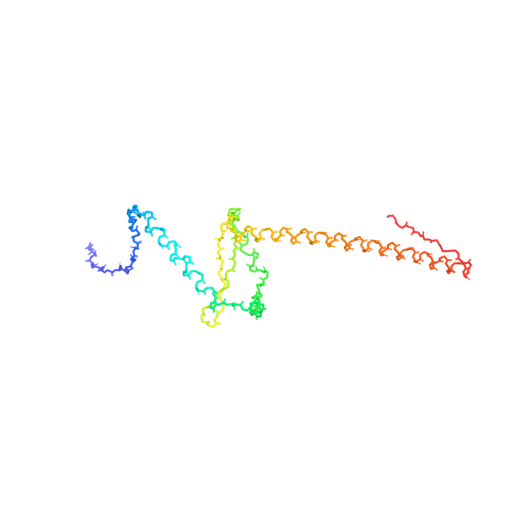4 1.00 89.94 100 LYS A CA 1
ATOM 798 C C . LYS A 1 100 ? 2.329 -3.621 15.931 1.00 89.94 100 LYS A C 1
ATOM 800 O O . LYS A 1 100 ? 1.483 -3.067 15.241 1.00 89.94 100 LYS A O 1
ATOM 805 N N . THR A 1 101 ? 2.665 -4.894 15.790 1.00 91.44 101 THR A N 1
ATOM 806 C CA . THR A 1 101 ? 1.974 -5.791 14.858 1.00 91.44 101 THR A CA 1
ATOM 807 C C . THR A 1 101 ? 0.721 -6.349 15.529 1.00 91.44 101 THR A C 1
ATOM 809 O O . THR A 1 101 ? 0.765 -6.719 16.700 1.00 91.44 101 THR A O 1
ATOM 812 N N . VAL A 1 102 ? -0.393 -6.364 14.803 1.00 91.69 102 VAL A N 1
ATOM 813 C CA . VAL A 1 102 ? -1.699 -6.856 15.245 1.00 91.69 102 VAL A CA 1
ATOM 814 C C . VAL A 1 102 ? -2.231 -7.825 14.198 1.00 91.69 102 VAL A C 1
ATOM 816 O O . VAL A 1 102 ? -2.220 -7.517 13.004 1.00 91.69 102 VAL A O 1
ATOM 819 N N . ASP A 1 103 ? -2.719 -8.975 14.651 1.00 93.62 103 ASP A N 1
ATOM 820 C CA . ASP A 1 103 ? -3.365 -9.964 13.795 1.00 93.62 103 ASP A CA 1
ATOM 821 C C . ASP A 1 103 ? -4.846 -9.615 13.632 1.00 93.62 103 ASP A C 1
ATOM 823 O O . ASP A 1 103 ? -5.599 -9.544 14.603 1.00 93.62 103 ASP A O 1
ATOM 827 N N . VAL A 1 104 ? -5.271 -9.392 12.392 1.00 92.38 104 VAL A N 1
AT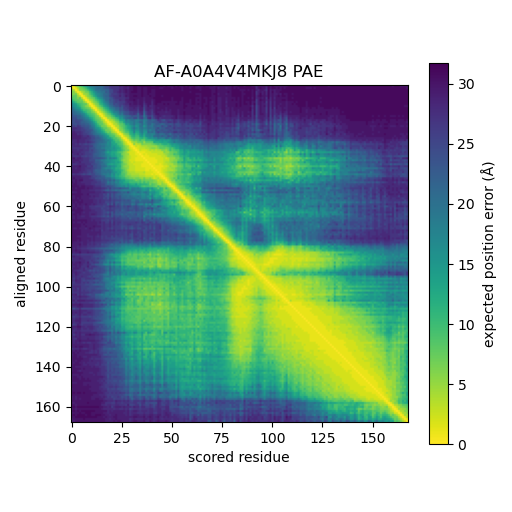OM 828 C CA . VAL A 1 104 ? -6.647 -9.034 12.040 1.00 92.38 104 VAL A CA 1
ATOM 829 C C . VAL A 1 104 ? -7.292 -10.195 11.284 1.00 92.38 104 VAL A C 1
ATOM 831 O O . VAL A 1 104 ? -6.687 -10.694 10.337 1.00 92.38 104 VAL A O 1
ATOM 834 N N . PRO A 1 105 ? -8.515 -10.630 11.636 1.00 94.81 105 PRO A N 1
ATOM 835 C CA . PRO A 1 105 ? -9.217 -11.672 10.891 1.00 94.81 105 PRO A CA 1
ATOM 836 C C . PRO A 1 105 ? -9.395 -11.314 9.412 1.00 94.81 105 PRO A C 1
ATOM 838 O O . PRO A 1 105 ? -9.694 -10.169 9.071 1.00 94.81 105 PRO A O 1
ATOM 841 N N . SER A 1 106 ? -9.253 -12.309 8.541 1.00 91.31 106 SER A N 1
ATOM 842 C CA . SER A 1 106 ? -9.388 -12.175 7.086 1.00 91.31 106 SER A CA 1
ATOM 843 C C . SER A 1 106 ? -10.782 -11.708 6.650 1.00 91.31 106 SER A C 1
ATOM 845 O O . SER A 1 106 ? -10.899 -11.043 5.623 1.00 91.31 106 SER A O 1
ATOM 847 N N . GLU A 1 107 ? -11.812 -11.987 7.451 1.00 92.69 107 GLU A N 1
ATOM 848 C CA . GLU A 1 107 ? -13.192 -11.534 7.228 1.00 92.69 107 GLU A CA 1
ATOM 849 C C . GLU A 1 107 ? -13.435 -10.073 7.638 1.00 92.69 107 GLU A C 1
ATOM 851 O O . GLU A 1 107 ? -14.448 -9.483 7.266 1.00 92.69 107 GLU A O 1
ATOM 856 N N . SER A 1 108 ? -12.514 -9.452 8.388 1.00 94.12 108 SER A N 1
ATOM 857 C CA . SER A 1 108 ? -12.646 -8.043 8.764 1.00 94.12 108 SER A CA 1
ATOM 858 C C . SER A 1 108 ? -12.634 -7.150 7.524 1.00 94.12 108 SER A C 1
ATOM 860 O O . SER A 1 108 ? -11.823 -7.340 6.614 1.00 94.12 108 SER A O 1
ATOM 862 N N . ALA A 1 109 ? -13.470 -6.107 7.521 1.00 94.00 109 ALA A N 1
ATOM 863 C CA . ALA A 1 109 ? -13.556 -5.142 6.425 1.00 94.00 109 ALA A CA 1
ATOM 864 C C . ALA A 1 109 ? -12.186 -4.550 6.045 1.00 94.00 109 ALA A C 1
ATOM 866 O O . ALA A 1 109 ? -11.925 -4.295 4.871 1.00 94.00 109 ALA A O 1
ATOM 867 N N . LEU A 1 110 ? -11.282 -4.374 7.019 1.00 92.31 110 LEU A N 1
ATOM 868 C CA . LEU A 1 110 ? -9.920 -3.908 6.759 1.00 92.31 110 LEU A CA 1
ATOM 869 C C . LEU A 1 110 ? -9.130 -4.907 5.898 1.00 92.31 110 LEU A C 1
ATOM 871 O O . LEU A 1 110 ? -8.557 -4.513 4.886 1.00 92.31 110 LEU A O 1
ATOM 875 N N . ALA A 1 111 ? -9.126 -6.190 6.269 1.00 93.88 111 ALA A N 1
ATOM 876 C CA . ALA A 1 111 ? -8.390 -7.232 5.556 1.00 93.88 111 ALA A CA 1
ATOM 877 C C . ALA A 1 111 ? -8.963 -7.475 4.152 1.00 93.88 111 ALA A C 1
ATOM 879 O O . ALA A 1 111 ? -8.203 -7.583 3.186 1.00 93.88 111 ALA A O 1
ATOM 880 N N . VAL A 1 112 ? -10.295 -7.482 4.023 1.00 94.88 112 VAL A N 1
ATOM 881 C CA . VAL A 1 112 ? -10.986 -7.605 2.732 1.00 94.88 112 VAL A CA 1
ATOM 882 C C . VAL A 1 112 ? -10.619 -6.444 1.809 1.00 94.88 112 VAL A C 1
ATOM 884 O 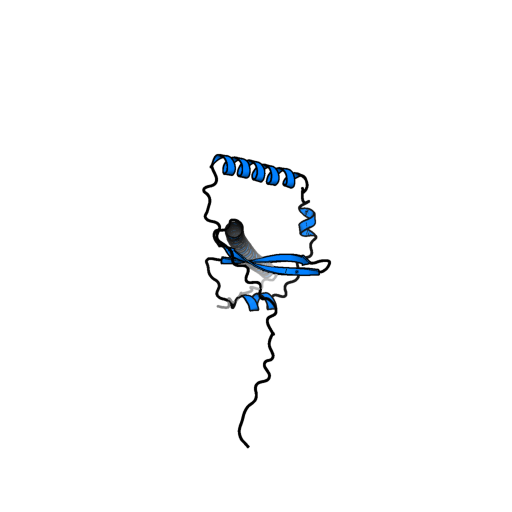O . VAL A 1 112 ? -10.188 -6.674 0.681 1.00 94.88 112 VAL A O 1
ATOM 887 N N . ASN A 1 113 ? -10.710 -5.202 2.290 1.00 94.94 113 ASN A N 1
ATOM 888 C CA . ASN A 1 113 ? -10.380 -4.025 1.487 1.00 94.94 113 ASN A CA 1
ATOM 889 C C . ASN A 1 113 ? -8.900 -3.997 1.095 1.00 94.94 113 ASN A C 1
ATOM 891 O O . ASN A 1 113 ? -8.584 -3.754 -0.067 1.00 94.94 113 ASN A O 1
ATOM 895 N N . SER A 1 114 ? -7.987 -4.294 2.026 1.00 93.12 114 SER A N 1
ATOM 896 C CA . SER A 1 114 ? -6.555 -4.385 1.725 1.00 93.12 114 SER A CA 1
ATOM 897 C C . SER A 1 114 ? -6.258 -5.443 0.665 1.00 93.12 114 SER A C 1
ATOM 899 O O . SER A 1 114 ? -5.471 -5.184 -0.243 1.00 93.12 114 SER A O 1
ATOM 901 N N . ARG A 1 115 ? -6.911 -6.610 0.731 1.00 93.00 115 ARG A N 1
ATOM 902 C CA . ARG A 1 115 ? -6.767 -7.665 -0.280 1.00 93.00 115 ARG A CA 1
ATOM 903 C C . ARG A 1 115 ? -7.310 -7.227 -1.638 1.00 93.00 115 ARG A C 1
ATOM 905 O O . ARG A 1 115 ? -6.635 -7.438 -2.640 1.00 93.00 115 ARG A O 1
ATOM 912 N N . THR A 1 116 ? -8.494 -6.621 -1.680 1.00 95.81 116 THR A N 1
ATOM 913 C CA . THR A 1 116 ? -9.100 -6.118 -2.923 1.00 95.81 116 THR A CA 1
ATOM 914 C C . THR A 1 116 ? -8.222 -5.055 -3.573 1.00 95.81 116 THR A C 1
ATOM 916 O O . THR A 1 116 ? -7.922 -5.169 -4.758 1.00 95.81 116 THR A O 1
ATOM 919 N N . ASN A 1 117 ? -7.733 -4.087 -2.794 1.00 94.25 117 ASN A N 1
ATOM 920 C CA . ASN A 1 117 ? -6.816 -3.058 -3.284 1.00 94.25 117 ASN A CA 1
ATOM 921 C C . ASN A 1 117 ? -5.522 -3.680 -3.819 1.00 94.25 117 ASN A C 1
ATOM 923 O O . ASN A 1 117 ? -5.114 -3.373 -4.930 1.00 94.25 117 ASN A O 1
ATOM 927 N N . ALA A 1 118 ? -4.925 -4.632 -3.094 1.00 93.06 118 ALA A N 1
ATOM 928 C CA . ALA A 1 118 ? -3.725 -5.318 -3.564 1.00 93.06 118 ALA A CA 1
ATOM 929 C C . ALA A 1 118 ? -3.959 -6.086 -4.878 1.00 93.06 118 ALA A C 1
ATOM 931 O O . ALA A 1 118 ? -3.092 -6.097 -5.748 1.00 93.06 118 ALA A O 1
ATOM 932 N N . LEU A 1 119 ? -5.119 -6.729 -5.045 1.00 94.69 119 LEU A N 1
ATOM 933 C CA . LEU A 1 119 ? -5.477 -7.412 -6.292 1.00 94.69 119 LEU A CA 1
ATOM 934 C C . LEU A 1 119 ? -5.666 -6.426 -7.447 1.00 94.69 119 LEU A C 1
ATOM 936 O O . LEU A 1 119 ? -5.219 -6.704 -8.561 1.00 94.69 119 LEU A O 1
ATOM 940 N N . GLN A 1 120 ? -6.293 -5.282 -7.181 1.00 96.38 120 GLN A N 1
ATOM 941 C CA . GLN A 1 120 ? -6.453 -4.219 -8.163 1.00 96.38 120 GLN A CA 1
ATOM 942 C C . GLN A 1 120 ? -5.092 -3.650 -8.584 1.00 96.38 120 GLN A C 1
ATOM 944 O O . GLN A 1 120 ? -4.807 -3.602 -9.778 1.00 96.38 120 GLN A O 1
ATOM 949 N N . ASP A 1 121 ? -4.216 -3.335 -7.629 1.00 95.12 121 ASP A N 1
ATOM 950 C CA . ASP A 1 121 ? -2.866 -2.832 -7.897 1.00 95.12 121 ASP A CA 1
ATOM 951 C C . ASP A 1 121 ? -2.060 -3.817 -8.757 1.00 95.12 121 ASP A C 1
ATOM 953 O O . ASP A 1 121 ? -1.369 -3.420 -9.693 1.00 95.12 121 ASP A O 1
ATOM 957 N N . GLN A 1 122 ? -2.157 -5.121 -8.475 1.00 96.06 122 GLN A N 1
ATOM 958 C CA . GLN A 1 122 ? -1.487 -6.160 -9.265 1.00 96.06 122 GLN A CA 1
ATOM 959 C C . GLN A 1 122 ? -2.030 -6.233 -10.696 1.00 96.06 122 GLN A C 1
ATOM 961 O O . GLN A 1 122 ? -1.258 -6.385 -11.647 1.00 96.06 122 GLN A O 1
ATOM 966 N N . TYR A 1 123 ? -3.347 -6.101 -10.867 1.00 97.62 123 TYR A N 1
ATOM 967 C CA . TYR A 1 123 ? -3.970 -6.063 -12.186 1.00 97.62 123 TYR A CA 1
ATOM 968 C C . TYR A 1 123 ? -3.528 -4.828 -12.984 1.00 97.62 123 TYR A C 1
ATOM 970 O O . TYR A 1 123 ? -3.114 -4.957 -14.138 1.00 97.62 123 TYR A O 1
ATOM 978 N N . GLU A 1 124 ? -3.534 -3.650 -12.360 1.00 96.25 124 GLU A N 1
ATOM 979 C CA . GLU A 1 124 ? -3.078 -2.397 -12.969 1.00 96.25 124 GLU A CA 1
ATOM 980 C C . GLU A 1 124 ? -1.592 -2.462 -13.341 1.00 96.25 124 GLU A C 1
ATOM 982 O O . GLU A 1 124 ? -1.212 -2.110 -14.459 1.00 96.25 124 GLU A O 1
ATOM 987 N N . GLN A 1 125 ? -0.745 -2.991 -12.453 1.00 96.94 125 GLN A N 1
ATOM 988 C CA . GLN A 1 125 ? 0.677 -3.199 -12.731 1.00 96.94 125 GLN A CA 1
ATOM 989 C C . GLN A 1 125 ? 0.894 -4.158 -13.902 1.00 96.94 125 GLN A C 1
ATOM 991 O O . GLN A 1 125 ? 1.739 -3.895 -14.758 1.00 96.94 125 GLN A O 1
ATOM 996 N N . ALA A 1 126 ? 0.138 -5.256 -13.978 1.00 96.56 126 ALA A N 1
ATOM 997 C CA . ALA A 1 126 ? 0.229 -6.196 -15.090 1.00 96.56 126 ALA A CA 1
ATOM 998 C C . ALA A 1 126 ? -0.220 -5.558 -16.413 1.00 96.56 126 ALA A C 1
ATOM 1000 O O . ALA A 1 126 ? 0.428 -5.751 -17.447 1.00 96.56 126 ALA A O 1
ATOM 1001 N N . GLN A 1 127 ? -1.291 -4.762 -16.383 1.00 97.38 127 GLN A N 1
ATOM 1002 C CA . GLN A 1 127 ? -1.773 -4.016 -17.540 1.00 97.38 127 GLN A CA 1
ATOM 1003 C C . GLN A 1 127 ? -0.738 -2.992 -18.012 1.00 97.38 127 GLN A C 1
ATOM 1005 O O . GLN A 1 127 ? -0.422 -2.944 -19.203 1.00 97.38 127 GLN A O 1
ATOM 1010 N N . LEU A 1 128 ? -0.172 -2.217 -17.085 1.00 97.88 128 LEU A N 1
ATOM 1011 C CA . LEU A 1 128 ? 0.866 -1.239 -17.385 1.00 97.88 128 LEU A CA 1
ATOM 1012 C C . LEU A 1 128 ? 2.112 -1.927 -17.941 1.00 97.88 128 LEU A C 1
ATOM 1014 O O . LEU A 1 128 ? 2.634 -1.513 -18.970 1.00 97.88 128 LEU A O 1
ATOM 1018 N N . LYS A 1 129 ? 2.547 -3.026 -17.317 1.00 98.19 129 LYS A N 1
ATOM 1019 C CA . LYS A 1 129 ? 3.680 -3.827 -17.788 1.00 98.19 129 LYS A CA 1
ATOM 1020 C C . LYS A 1 129 ? 3.461 -4.318 -19.216 1.00 98.19 129 LYS A C 1
ATOM 1022 O O . LYS A 1 129 ? 4.366 -4.201 -20.035 1.00 98.19 129 LYS A O 1
ATOM 1027 N N . LYS A 1 130 ? 2.273 -4.839 -19.540 1.00 97.38 130 LYS A N 1
ATOM 1028 C CA . LYS A 1 130 ? 1.938 -5.251 -20.910 1.00 97.38 130 LYS A CA 1
ATOM 1029 C C . LYS A 1 130 ? 2.015 -4.070 -21.877 1.00 97.38 130 LYS A C 1
ATOM 1031 O O . LYS A 1 130 ? 2.624 -4.199 -22.933 1.00 97.38 130 LYS A O 1
ATOM 1036 N N . LEU A 1 131 ? 1.430 -2.933 -21.505 1.00 97.75 131 LEU A N 1
ATOM 1037 C CA . LEU A 1 131 ? 1.432 -1.734 -22.337 1.00 97.75 131 LEU A CA 1
ATOM 1038 C C . LEU A 1 131 ? 2.860 -1.255 -22.627 1.00 97.75 131 LEU A C 1
ATOM 1040 O O . LEU A 1 131 ? 3.188 -1.008 -23.784 1.00 97.75 131 LEU A O 1
ATOM 1044 N N . VAL A 1 132 ? 3.709 -1.177 -21.599 1.00 97.81 132 VAL A N 1
ATOM 1045 C CA . VAL A 1 132 ? 5.125 -0.799 -21.727 1.00 97.81 132 VAL A CA 1
ATOM 1046 C C . VAL A 1 132 ? 5.855 -1.755 -22.669 1.00 97.81 132 VAL A C 1
ATOM 1048 O O . VAL A 1 132 ? 6.477 -1.296 -23.622 1.00 97.81 132 VAL A O 1
ATOM 1051 N N . LEU A 1 133 ? 5.701 -3.070 -22.486 1.00 97.06 133 LEU A N 1
ATOM 1052 C CA . LEU A 1 133 ? 6.322 -4.069 -23.363 1.00 97.06 133 LEU A CA 1
ATOM 1053 C C . LEU A 1 133 ? 5.849 -3.955 -24.822 1.00 97.06 133 LEU A C 1
ATOM 1055 O O . LEU A 1 133 ? 6.643 -4.139 -25.742 1.00 97.06 133 LEU A O 1
ATOM 1059 N N . ASP A 1 134 ? 4.568 -3.666 -25.059 1.00 97.56 134 ASP A N 1
ATOM 1060 C CA . ASP A 1 134 ? 4.031 -3.488 -26.413 1.00 97.56 134 ASP A CA 1
ATOM 1061 C C . ASP A 1 134 ? 4.568 -2.205 -27.074 1.00 97.56 134 ASP A C 1
ATOM 1063 O O . ASP A 1 134 ? 4.850 -2.206 -28.277 1.00 97.56 134 ASP A O 1
ATOM 1067 N N . TYR A 1 135 ? 4.743 -1.120 -26.307 1.00 97.88 135 TYR A N 1
ATOM 1068 C CA . TYR A 1 135 ? 5.397 0.100 -26.789 1.00 97.88 135 TYR A CA 1
ATOM 1069 C C . TYR A 1 135 ? 6.869 -0.135 -27.113 1.00 97.88 135 TYR A C 1
ATOM 1071 O O . TYR A 1 135 ? 7.284 0.223 -28.209 1.00 97.88 135 TYR A O 1
ATOM 1079 N N . GLU A 1 136 ? 7.627 -0.778 -26.224 1.00 96.12 136 GLU A N 1
ATOM 1080 C CA . GLU A 1 136 ? 9.042 -1.099 -26.452 1.00 96.12 136 GLU A CA 1
ATOM 1081 C C . GLU A 1 136 ? 9.229 -1.977 -27.694 1.00 96.12 136 GLU A C 1
ATOM 1083 O O . GLU A 1 136 ? 10.092 -1.701 -28.522 1.00 96.12 136 GLU A O 1
ATOM 1088 N N . LYS A 1 137 ? 8.379 -2.995 -27.891 1.00 95.62 137 LYS A N 1
ATOM 1089 C CA . LYS A 1 137 ? 8.409 -3.828 -29.106 1.00 95.62 137 LYS A CA 1
ATOM 1090 C C . LYS A 1 137 ? 8.115 -3.025 -30.366 1.00 95.62 137 LYS A C 1
ATOM 1092 O O . LYS A 1 137 ? 8.782 -3.219 -31.379 1.00 95.62 137 LYS A O 1
ATOM 1097 N N . ARG A 1 138 ? 7.099 -2.157 -30.328 1.00 95.94 138 ARG A N 1
ATOM 1098 C CA . ARG A 1 138 ? 6.745 -1.309 -31.473 1.00 95.94 138 ARG A CA 1
ATOM 1099 C C . ARG A 1 138 ? 7.869 -0.327 -31.792 1.00 95.94 138 ARG A C 1
ATOM 1101 O O . ARG A 1 138 ? 8.158 -0.123 -32.965 1.00 95.94 138 ARG A O 1
ATOM 1108 N N . ASP A 1 139 ? 8.474 0.266 -30.771 1.00 95.06 139 ASP A N 1
ATOM 1109 C CA . ASP A 1 139 ? 9.578 1.208 -30.915 1.00 95.06 139 ASP A CA 1
ATOM 1110 C C . ASP A 1 139 ? 10.818 0.514 -31.490 1.00 95.06 139 ASP A C 1
ATOM 1112 O O . ASP A 1 139 ? 11.341 0.958 -32.505 1.00 95.06 139 ASP A O 1
ATOM 1116 N N . ALA A 1 140 ? 11.191 -0.656 -30.960 1.00 94.19 140 ALA A N 1
ATOM 1117 C CA . ALA A 1 140 ? 12.273 -1.477 -31.505 1.00 94.19 140 ALA A CA 1
ATOM 1118 C C . ALA A 1 140 ? 12.036 -1.846 -32.981 1.00 94.19 140 ALA A C 1
ATOM 1120 O O . ALA A 1 140 ? 12.922 -1.681 -33.814 1.00 94.19 140 ALA A O 1
ATOM 1121 N N . GLN A 1 141 ? 10.814 -2.256 -33.343 1.00 93.38 141 GLN A N 1
ATOM 1122 C CA . GLN A 1 141 ? 10.461 -2.529 -34.742 1.00 93.38 141 GLN A CA 1
ATOM 1123 C C . GLN A 1 141 ? 10.564 -1.285 -35.635 1.00 93.38 141 GLN A C 1
ATOM 1125 O O . GLN A 1 141 ? 10.973 -1.394 -36.790 1.00 93.38 141 GLN A O 1
ATOM 1130 N N . GLN A 1 142 ? 10.174 -0.108 -35.138 1.00 93.19 142 GLN A N 1
ATOM 1131 C CA . GLN A 1 142 ? 10.314 1.144 -35.886 1.00 93.19 142 GLN A CA 1
ATOM 1132 C C . GLN A 1 142 ? 11.782 1.518 -36.072 1.00 93.19 142 GLN A C 1
ATOM 1134 O O . GLN A 1 142 ? 12.166 1.857 -37.190 1.00 93.19 142 GLN A O 1
ATOM 1139 N N . GLN A 1 143 ? 12.602 1.380 -35.028 1.00 92.62 143 GLN A N 1
ATOM 1140 C CA . GLN A 1 143 ? 14.044 1.595 -35.107 1.00 92.62 143 GLN A CA 1
ATOM 1141 C C . GLN A 1 143 ? 14.680 0.659 -36.143 1.00 92.62 143 GLN A C 1
ATOM 1143 O O . GLN A 1 143 ? 15.353 1.146 -37.046 1.00 92.62 143 GLN A O 1
ATOM 1148 N N . ASP A 1 144 ? 14.371 -0.642 -36.118 1.00 90.06 144 ASP A N 1
ATOM 1149 C CA . ASP A 1 144 ? 14.858 -1.610 -37.113 1.00 90.06 144 ASP A CA 1
ATOM 1150 C C . ASP A 1 144 ? 14.464 -1.220 -38.550 1.00 90.06 144 ASP A C 1
ATOM 1152 O O . ASP A 1 144 ? 15.256 -1.327 -39.494 1.00 90.06 144 ASP A O 1
ATOM 1156 N N . VAL A 1 145 ? 13.218 -0.774 -38.747 1.00 91.06 145 VAL A N 1
ATOM 1157 C CA . VAL A 1 145 ? 12.714 -0.334 -40.056 1.00 91.06 145 VAL A CA 1
ATOM 1158 C C . VAL A 1 145 ? 13.422 0.940 -40.515 1.00 91.06 145 VAL A C 1
ATOM 1160 O O . VAL A 1 145 ? 13.803 1.043 -41.684 1.00 91.06 145 VAL A O 1
ATOM 1163 N N . ASP A 1 146 ? 13.604 1.912 -39.629 1.00 91.69 146 ASP A N 1
ATOM 1164 C CA . ASP A 1 146 ? 14.253 3.175 -39.960 1.00 91.69 146 ASP A CA 1
ATOM 1165 C C . ASP A 1 146 ? 15.754 2.998 -40.187 1.00 91.69 146 ASP A C 1
ATOM 1167 O O . ASP A 1 146 ? 16.296 3.590 -41.120 1.00 91.69 146 ASP A O 1
ATOM 1171 N N . GLU A 1 147 ? 16.421 2.116 -39.445 1.00 89.50 147 GLU A N 1
ATOM 1172 C CA . GLU A 1 147 ? 17.793 1.700 -39.725 1.00 89.50 147 GLU A CA 1
ATOM 1173 C C . GLU A 1 147 ? 17.912 1.083 -41.117 1.00 89.50 147 GLU A C 1
ATOM 1175 O O . GLU A 1 147 ? 18.731 1.542 -41.916 1.00 89.50 147 GLU A O 1
ATOM 1180 N N . ARG A 1 148 ? 17.052 0.119 -41.472 1.00 87.19 148 ARG A N 1
ATOM 1181 C CA . ARG A 1 148 ? 17.033 -0.468 -42.824 1.00 87.19 148 ARG A CA 1
ATOM 1182 C C . ARG A 1 148 ? 16.844 0.594 -43.907 1.00 87.19 148 ARG A C 1
ATOM 1184 O O . ARG A 1 148 ? 17.604 0.611 -44.871 1.00 87.19 148 ARG A O 1
ATOM 1191 N N . LYS A 1 149 ? 15.904 1.531 -43.734 1.00 89.25 149 LYS A N 1
ATOM 1192 C CA . LYS A 1 149 ? 15.716 2.654 -44.674 1.00 89.25 149 LYS A CA 1
ATOM 1193 C C . LYS A 1 149 ? 16.959 3.539 -44.774 1.00 89.25 149 LYS A C 1
ATOM 1195 O O . LYS A 1 149 ? 17.306 3.981 -45.869 1.00 89.25 149 LYS A O 1
ATOM 1200 N N . ARG A 1 150 ? 17.623 3.832 -43.649 1.00 89.19 150 ARG A N 1
ATOM 1201 C CA . ARG A 1 150 ? 18.859 4.634 -43.622 1.00 89.19 150 ARG A CA 1
ATOM 1202 C C . ARG A 1 150 ? 19.964 3.946 -44.416 1.00 89.19 150 ARG A C 1
ATOM 1204 O O . ARG A 1 150 ? 20.602 4.599 -45.240 1.00 89.19 150 ARG A O 1
ATOM 1211 N N . TRP A 1 151 ? 20.137 2.641 -44.230 1.00 84.88 151 TRP A N 1
ATOM 1212 C CA . TRP A 1 151 ? 21.101 1.841 -44.983 1.00 84.88 151 TRP A CA 1
ATOM 1213 C C . TRP A 1 151 ? 20.747 1.726 -46.470 1.00 84.88 151 TRP A C 1
ATOM 1215 O O . TRP A 1 151 ? 21.626 1.874 -47.319 1.00 84.88 151 TRP A O 1
ATOM 1225 N N . ASP A 1 152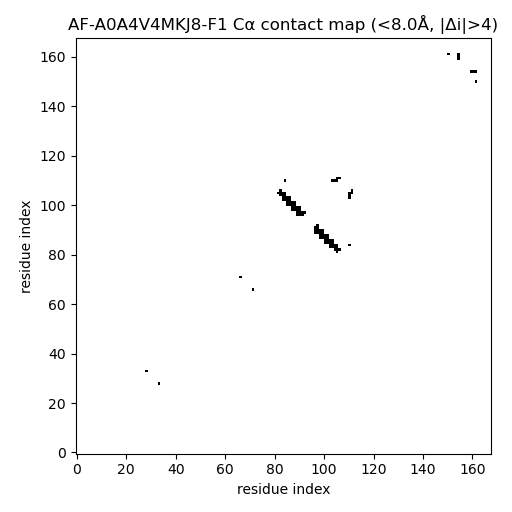 ? 19.469 1.565 -46.814 1.00 86.75 152 ASP A N 1
ATOM 1226 C CA . ASP A 1 152 ? 19.003 1.572 -48.204 1.00 86.75 152 ASP A CA 1
ATOM 1227 C C . ASP A 1 152 ? 19.282 2.916 -48.889 1.00 86.75 152 ASP A C 1
ATOM 1229 O O . ASP A 1 152 ? 19.773 2.957 -50.017 1.00 86.75 152 ASP A O 1
ATOM 1233 N N . ASN A 1 153 ? 19.019 4.034 -48.214 1.00 87.69 153 ASN A N 1
ATOM 1234 C CA . ASN A 1 153 ? 19.309 5.362 -48.751 1.00 87.69 153 ASN A CA 1
ATOM 1235 C C . ASN A 1 153 ? 20.816 5.593 -48.919 1.00 87.69 153 ASN A C 1
ATOM 1237 O O . ASN A 1 153 ? 21.244 6.137 -49.937 1.00 87.69 153 ASN A O 1
ATOM 1241 N N . LEU A 1 154 ? 21.628 5.134 -47.962 1.00 85.75 154 LEU A N 1
ATOM 1242 C CA . LEU A 1 154 ? 23.082 5.236 -48.042 1.00 85.75 154 LEU A CA 1
ATOM 1243 C C . LEU A 1 154 ? 23.656 4.362 -49.166 1.00 85.75 154 LEU A C 1
ATOM 1245 O O . LEU A 1 154 ? 24.533 4.816 -49.898 1.00 85.75 154 LEU A O 1
ATOM 1249 N N . SER A 1 155 ? 23.139 3.146 -49.356 1.00 85.44 155 SER A N 1
ATOM 1250 C CA . SER A 1 155 ? 23.561 2.256 -50.447 1.00 85.44 155 SER A CA 1
ATOM 1251 C C . SER A 1 155 ? 23.196 2.815 -51.825 1.00 85.44 155 SER A C 1
ATOM 1253 O O . SER A 1 155 ? 24.009 2.751 -52.745 1.00 85.44 155 SER A O 1
ATOM 1255 N N . LYS A 1 156 ? 22.024 3.451 -51.969 1.00 84.75 156 LYS A N 1
ATOM 1256 C CA . LYS A 1 156 ? 21.638 4.178 -53.192 1.00 84.75 156 LYS A CA 1
ATOM 1257 C C . LYS A 1 156 ? 22.557 5.368 -53.475 1.00 84.75 156 LYS A C 1
ATOM 1259 O O . LYS A 1 156 ? 22.897 5.597 -54.630 1.00 84.75 156 LYS A O 1
ATOM 1264 N N . ALA A 1 157 ? 22.958 6.109 -52.441 1.00 87.44 157 ALA A N 1
ATOM 1265 C CA . ALA A 1 157 ? 23.820 7.283 -52.583 1.00 87.44 157 ALA A CA 1
ATOM 1266 C C . ALA A 1 157 ? 25.288 6.927 -52.881 1.00 87.44 157 ALA A C 1
ATOM 1268 O O . ALA A 1 157 ? 25.958 7.640 -53.620 1.00 87.44 157 ALA A O 1
ATOM 1269 N N . THR A 1 158 ? 25.792 5.834 -52.305 1.00 83.94 158 THR A N 1
ATOM 1270 C CA . THR A 1 158 ? 27.207 5.427 -52.404 1.00 83.94 158 THR A CA 1
ATOM 1271 C C . THR A 1 158 ? 27.462 4.336 -53.445 1.00 83.94 158 THR A C 1
ATOM 1273 O O . THR A 1 158 ? 28.613 4.067 -53.775 1.00 83.94 158 THR A O 1
ATOM 1276 N N . GLY A 1 159 ? 26.414 3.688 -53.965 1.00 79.38 159 GLY A N 1
ATOM 1277 C CA . GLY A 1 159 ? 26.512 2.587 -54.929 1.00 79.38 159 GLY A CA 1
ATOM 1278 C C . GLY A 1 159 ? 27.004 1.256 -54.341 1.00 79.38 159 GLY A C 1
ATOM 1279 O O . GLY A 1 159 ? 27.112 0.272 -55.073 1.00 79.38 159 GLY A O 1
ATOM 1280 N N . VAL A 1 160 ? 27.286 1.193 -53.035 1.00 79.38 160 VAL A N 1
ATOM 1281 C CA . VAL A 1 160 ? 27.778 -0.006 -52.340 1.00 79.38 160 VAL A CA 1
ATOM 1282 C C . VAL A 1 160 ? 26.613 -0.728 -51.662 1.00 79.38 160 VAL A C 1
ATOM 1284 O O . VAL A 1 160 ? 25.933 -0.163 -50.807 1.00 79.38 160 VAL A O 1
ATOM 1287 N N . LYS A 1 161 ? 26.378 -1.997 -52.024 1.00 75.69 161 LYS A N 1
ATOM 1288 C CA . LYS A 1 161 ? 25.356 -2.848 -51.387 1.00 75.69 161 LYS A CA 1
ATOM 1289 C C . LYS A 1 161 ? 25.859 -3.395 -50.050 1.00 75.69 161 LYS A C 1
ATOM 1291 O O . LYS A 1 161 ? 26.886 -4.067 -50.009 1.00 75.69 161 LYS A O 1
ATOM 1296 N N . ILE A 1 162 ? 25.101 -3.155 -48.981 1.00 74.94 162 ILE A N 1
ATOM 1297 C CA . ILE A 1 162 ? 25.372 -3.665 -47.631 1.00 74.94 162 ILE A CA 1
ATOM 1298 C C . ILE A 1 162 ? 24.440 -4.856 -47.377 1.00 74.94 162 ILE A C 1
ATOM 1300 O O . ILE A 1 162 ? 23.227 -4.727 -47.518 1.00 74.94 162 ILE A O 1
ATOM 1304 N N . ASN A 1 163 ? 25.002 -6.014 -47.020 1.00 77.06 163 ASN A N 1
ATOM 1305 C CA . ASN A 1 163 ? 24.239 -7.217 -46.676 1.00 77.06 163 ASN A CA 1
ATOM 1306 C C . ASN A 1 163 ? 24.252 -7.414 -45.155 1.00 77.06 163 ASN A C 1
ATOM 1308 O O . ASN A 1 163 ? 25.325 -7.520 -44.562 1.00 77.06 163 ASN A O 1
ATOM 1312 N N . PHE A 1 164 ? 23.077 -7.509 -44.531 1.00 71.06 164 PHE A N 1
ATOM 1313 C CA . PHE A 1 164 ? 22.953 -7.822 -43.105 1.00 71.06 164 PHE A CA 1
ATOM 1314 C C . PHE A 1 164 ? 22.958 -9.337 -42.900 1.00 71.06 164 PHE A C 1
ATOM 1316 O O . PHE A 1 164 ? 22.118 -10.046 -43.454 1.00 71.06 164 PHE A O 1
ATOM 1323 N N . LYS A 1 165 ? 23.905 -9.843 -42.105 1.00 77.56 165 LYS A N 1
ATOM 1324 C CA . LYS A 1 165 ? 23.949 -11.250 -41.693 1.00 77.56 165 LYS A CA 1
ATOM 1325 C C . LYS A 1 165 ? 23.059 -11.399 -40.456 1.00 77.56 165 LYS A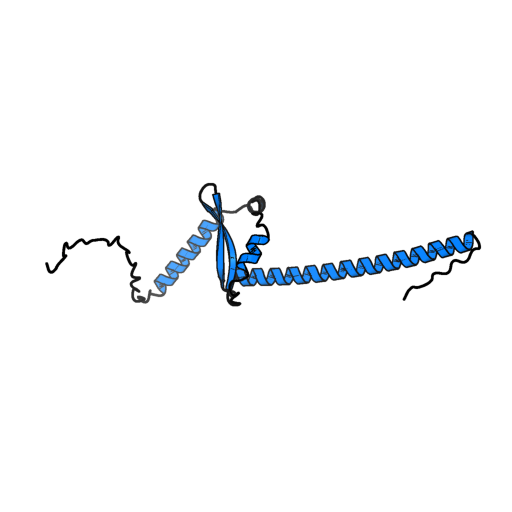 C 1
ATOM 1327 O O . LYS A 1 165 ? 23.355 -10.792 -39.435 1.00 77.56 165 LYS A O 1
ATOM 1332 N N . GLN A 1 166 ? 21.961 -12.149 -40.554 1.00 68.19 166 GLN A N 1
ATOM 1333 C CA . GLN A 1 166 ? 21.138 -12.466 -39.383 1.00 68.19 166 GLN A CA 1
ATOM 1334 C C . GLN A 1 166 ? 21.828 -13.586 -38.597 1.00 68.19 166 GLN A C 1
ATOM 1336 O O . GLN A 1 166 ? 21.962 -14.697 -39.110 1.00 68.19 166 GLN A O 1
ATOM 1341 N N . GLU A 1 167 ? 22.315 -13.290 -37.391 1.00 62.81 167 GLU A N 1
ATOM 1342 C CA . GLU A 1 167 ? 22.674 -14.339 -36.433 1.00 62.81 167 GLU A CA 1
ATOM 1343 C C . GLU A 1 167 ? 21.391 -14.990 -35.909 1.00 62.81 167 GLU A C 1
ATOM 1345 O O . GLU A 1 167 ? 20.396 -14.307 -35.655 1.00 62.81 167 GLU A O 1
ATOM 1350 N N . THR A 1 168 ? 21.407 -16.323 -35.879 1.00 48.75 168 THR A N 1
ATOM 1351 C CA . THR A 1 168 ? 20.300 -17.189 -35.445 1.00 48.75 168 THR A CA 1
ATOM 1352 C C . THR A 1 168 ? 20.436 -17.494 -33.965 1.00 48.75 168 THR A C 1
ATOM 1354 O O . THR A 1 168 ? 21.593 -17.713 -33.539 1.00 48.75 168 THR A O 1
#